Protein AF-A0AAV5J0U1-F1 (afdb_monomer_lite)

pLDDT: mean 79.77, std 14.74, range [27.14, 94.12]

InterPro domains:
  IPR005202 Transcription factor GRAS [PF03514] (12-111)
  IPR005202 Transcription factor GRAS [PS50985] (1-116)
  IPR005202 Transcription factor GRAS [PTHR31636] (13-113)

Sequence (116 aa):
MLRNASFAQNWGQCTALMQALAFRNEVPLELLKVTALGTKEENLIEETGKGLACFAQSLNIPFSFKTAMVTHMKDINEDMFEIEDGEVVAIYSYLVLCHLVGQPDCLEALIRVLKK

Radius of gyration: 14.52 Å; chains: 1; bounding box: 36×28×39 Å

Secondary structure (DSSP, 8-state):
-----EE-S-HHHHHHHHHHHHT-SSS--S-EEEEEEESS-HHHHHHHHHHHHHHHHHTT--EEEEEEE-SSGGG--SGGG-PPTT----EE-HHHHHHHTT-HHHHHHHHHHHT-

Foldseek 3Di:
DADEEADEDDLVVLLVVLVVLLPDPDDADPEHEYEYEDQDDVVVQVVSQVVSVVSNVVSVHHYDYHYQYDPALLRDDQVSRVDDPPHGYHYDQVVPCVVCVVPVSSNVSVVVNVVD

Organism: NCBI:txid152421

Structure (mmCIF, N/CA/C/O backbone):
data_AF-A0AAV5J0U1-F1
#
_entry.id   AF-A0AAV5J0U1-F1
#
loop_
_atom_site.group_PDB
_atom_site.id
_atom_site.type_symbol
_atom_site.label_atom_id
_atom_site.label_alt_id
_atom_site.label_comp_id
_atom_site.label_asym_id
_atom_site.label_entity_id
_atom_site.label_seq_id
_atom_site.pdbx_PDB_ins_code
_atom_site.Cartn_x
_atom_site.Cartn_y
_atom_site.Cartn_z
_atom_site.occupancy
_atom_site.B_iso_or_equiv
_atom_site.auth_seq_id
_atom_site.auth_comp_id
_atom_site.auth_asym_id
_atom_site.auth_atom_id
_atom_site.pdbx_PDB_model_num
ATOM 1 N N . MET A 1 1 ? -19.375 -5.364 -2.152 1.00 29.55 1 MET A N 1
ATOM 2 C CA . MET A 1 1 ? -18.926 -5.324 -0.746 1.00 29.55 1 MET A CA 1
ATOM 3 C C . MET A 1 1 ? -17.444 -4.981 -0.795 1.00 29.55 1 MET A C 1
ATOM 5 O O . MET A 1 1 ? -16.643 -5.853 -1.079 1.00 29.55 1 MET A O 1
ATOM 9 N N . LEU A 1 2 ? -17.108 -3.690 -0.738 1.00 27.14 2 LEU A N 1
ATOM 10 C CA . LEU A 1 2 ? -15.744 -3.191 -0.952 1.00 27.14 2 LEU A CA 1
ATOM 11 C C . LEU A 1 2 ? -15.123 -2.937 0.418 1.00 27.14 2 LEU A C 1
ATOM 13 O O . LEU A 1 2 ? -15.653 -2.136 1.187 1.00 27.14 2 LEU A O 1
ATOM 17 N N . ARG A 1 3 ? -14.051 -3.652 0.748 1.00 35.56 3 ARG A N 1
ATOM 18 C CA . ARG A 1 3 ? -13.289 -3.446 1.979 1.00 35.56 3 ARG A CA 1
ATOM 19 C C . ARG A 1 3 ? -11.815 -3.328 1.563 1.00 35.56 3 ARG A C 1
ATOM 21 O O . ARG A 1 3 ? -11.348 -4.115 0.774 1.00 35.56 3 ARG A O 1
ATOM 28 N N . ASN A 1 4 ? -11.163 -2.265 2.014 1.00 33.34 4 ASN A N 1
ATOM 29 C CA . ASN A 1 4 ? -9.734 -1.938 1.912 1.00 33.34 4 ASN A CA 1
ATOM 30 C C . ASN A 1 4 ? -9.144 -1.683 0.509 1.00 33.34 4 ASN A C 1
ATOM 32 O O . ASN A 1 4 ? -9.528 -2.273 -0.494 1.00 33.34 4 ASN A O 1
ATOM 36 N N . ALA A 1 5 ? -8.234 -0.706 0.455 1.00 36.34 5 ALA A N 1
ATOM 37 C CA . ALA A 1 5 ? -7.634 -0.194 -0.769 1.00 36.34 5 ALA A CA 1
ATOM 38 C C . ALA A 1 5 ? -6.158 0.144 -0.564 1.00 36.34 5 ALA A C 1
ATOM 40 O O . ALA A 1 5 ? -5.787 0.773 0.424 1.00 36.34 5 ALA A O 1
ATOM 41 N N . SER A 1 6 ? -5.343 -0.239 -1.538 1.00 35.62 6 SER A N 1
ATOM 42 C CA . SER A 1 6 ? -3.925 0.066 -1.672 1.00 35.62 6 SER A CA 1
ATOM 43 C C . SER A 1 6 ? -3.759 1.140 -2.753 1.00 35.62 6 SER A C 1
ATOM 45 O O . SER A 1 6 ? -4.330 1.052 -3.846 1.00 35.62 6 SER A O 1
ATOM 47 N N . PHE A 1 7 ? -3.010 2.197 -2.432 1.00 45.22 7 PHE A N 1
ATOM 48 C CA . PHE A 1 7 ? -3.026 3.459 -3.170 1.00 45.22 7 PHE A CA 1
ATOM 49 C C . PHE A 1 7 ? -1.654 3.846 -3.722 1.00 45.22 7 PHE A C 1
ATOM 51 O O . PHE A 1 7 ? -0.657 3.774 -3.009 1.00 45.22 7 PHE A O 1
ATOM 58 N N . ALA A 1 8 ? -1.624 4.376 -4.949 1.00 41.62 8 ALA A N 1
ATOM 59 C CA . ALA A 1 8 ? -0.452 5.044 -5.509 1.00 41.62 8 ALA A CA 1
ATOM 60 C C . ALA A 1 8 ? -0.817 6.358 -6.242 1.00 41.62 8 ALA A C 1
ATOM 62 O O . ALA A 1 8 ? -1.728 6.408 -7.070 1.00 41.62 8 ALA A O 1
ATOM 63 N N . GLN A 1 9 ? -0.050 7.413 -5.933 1.00 46.91 9 GLN A N 1
ATOM 64 C CA . GLN A 1 9 ? 0.127 8.704 -6.631 1.00 46.91 9 GLN A CA 1
ATOM 65 C C . GLN A 1 9 ? -0.914 9.843 -6.546 1.00 46.91 9 GLN A C 1
ATOM 67 O O . GLN A 1 9 ? -0.614 10.929 -7.039 1.00 46.91 9 GLN A O 1
ATOM 72 N N . ASN A 1 10 ? -2.062 9.718 -5.870 1.00 52.53 10 ASN A N 1
ATOM 73 C CA . ASN A 1 10 ? -2.853 10.910 -5.502 1.00 52.53 10 ASN A CA 1
ATOM 74 C C . ASN A 1 10 ? -3.426 10.789 -4.086 1.00 52.53 10 ASN A C 1
ATOM 76 O O . ASN A 1 10 ? -4.442 10.137 -3.855 1.00 52.53 10 ASN A O 1
ATOM 80 N N . TRP A 1 11 ? -2.746 11.424 -3.134 1.00 63.44 11 TRP A N 1
ATOM 81 C CA . TRP A 1 11 ? -2.974 11.278 -1.695 1.00 63.44 11 TRP A CA 1
ATOM 82 C C . TRP A 1 11 ? -4.341 11.783 -1.218 1.00 63.44 11 TRP A C 1
ATOM 84 O O . TRP A 1 11 ? -4.850 11.297 -0.210 1.00 63.44 11 TRP A O 1
ATOM 94 N N . GLY A 1 12 ? -4.980 12.676 -1.984 1.00 70.31 12 GLY A N 1
ATOM 95 C CA . GLY A 1 12 ? -6.353 13.119 -1.722 1.00 70.31 12 GLY A CA 1
ATOM 96 C C . GLY A 1 12 ? -7.396 12.002 -1.850 1.00 70.31 12 GLY A C 1
ATOM 97 O O . GLY A 1 12 ? -8.438 12.056 -1.205 1.00 70.31 12 GLY A O 1
ATOM 98 N N . GLN A 1 13 ? -7.115 10.957 -2.636 1.00 74.38 13 GLN A N 1
ATOM 99 C CA . GLN A 1 13 ? -8.020 9.809 -2.753 1.00 74.38 13 GLN A CA 1
ATOM 100 C C . GLN A 1 13 ? -7.959 8.914 -1.509 1.00 74.38 13 GLN A C 1
ATOM 102 O O . GLN A 1 13 ? -8.987 8.403 -1.064 1.00 74.38 13 GLN A O 1
ATOM 107 N N . CYS A 1 14 ? -6.773 8.760 -0.907 1.00 79.31 14 CYS A N 1
ATOM 108 C CA . CYS A 1 14 ? -6.609 7.998 0.331 1.00 79.31 14 CYS A CA 1
ATOM 109 C C . CYS A 1 14 ? -7.369 8.652 1.482 1.00 79.31 14 CYS A C 1
ATOM 111 O O . CYS A 1 14 ? -8.084 7.976 2.218 1.00 79.31 14 CYS A O 1
ATOM 113 N N . THR A 1 15 ? -7.237 9.973 1.621 1.00 87.00 15 THR A N 1
ATOM 114 C CA . THR A 1 15 ? -7.912 10.726 2.683 1.00 87.00 15 THR A CA 1
ATOM 115 C C . THR A 1 15 ? -9.427 10.712 2.499 1.00 87.00 15 THR A C 1
ATOM 117 O O . THR A 1 15 ? -10.145 10.489 3.473 1.00 87.00 15 THR A O 1
ATOM 120 N N . ALA A 1 16 ? -9.922 10.838 1.263 1.00 87.06 16 ALA A N 1
ATOM 121 C CA . ALA A 1 16 ? -11.345 10.691 0.960 1.00 87.06 16 ALA A CA 1
ATOM 122 C C . ALA A 1 16 ? -11.877 9.292 1.324 1.00 87.06 16 ALA A C 1
ATOM 124 O O . ALA A 1 16 ? -12.951 9.182 1.922 1.00 87.06 16 ALA A O 1
ATOM 125 N N . LEU A 1 17 ? -11.119 8.221 1.037 1.00 86.38 17 LEU A N 1
ATOM 126 C CA . LEU A 1 17 ? -11.507 6.876 1.470 1.00 86.38 17 LEU A CA 1
ATOM 127 C C . LEU A 1 17 ? -11.517 6.767 2.995 1.00 86.38 17 LEU A C 1
ATOM 129 O O . LEU A 1 17 ? -12.489 6.267 3.549 1.00 86.38 17 LEU A O 1
ATOM 133 N N . MET A 1 18 ? -10.468 7.229 3.680 1.00 89.50 18 MET A N 1
ATOM 134 C CA . MET A 1 18 ? -10.402 7.199 5.145 1.00 89.50 18 MET A CA 1
ATOM 135 C C . MET A 1 18 ? -11.596 7.923 5.769 1.00 89.50 18 MET A C 1
ATOM 137 O O . MET A 1 18 ? -12.215 7.398 6.686 1.00 89.50 18 MET A O 1
ATOM 141 N N . GLN A 1 19 ? -11.989 9.079 5.235 1.00 89.69 19 GLN A N 1
ATOM 142 C CA . GLN A 1 19 ? -13.191 9.780 5.687 1.00 89.69 19 GLN A CA 1
ATOM 143 C C . GLN A 1 19 ? -14.448 8.931 5.477 1.00 89.69 19 GLN A C 1
ATOM 145 O O . GLN A 1 19 ? -15.203 8.712 6.421 1.00 89.69 19 GLN A O 1
ATOM 150 N N . ALA A 1 20 ? -14.658 8.391 4.275 1.00 87.94 20 ALA A N 1
ATOM 151 C CA . ALA A 1 20 ? -15.804 7.524 4.004 1.00 87.94 20 ALA A CA 1
ATOM 152 C C . ALA A 1 20 ? -15.835 6.287 4.925 1.00 87.94 20 ALA A C 1
ATOM 154 O O . ALA A 1 20 ? -16.907 5.866 5.358 1.00 87.94 20 ALA A O 1
ATOM 155 N N . LEU A 1 21 ? -14.666 5.733 5.261 1.00 85.50 21 LEU A N 1
ATOM 156 C CA . LEU A 1 21 ? -14.521 4.616 6.192 1.00 85.50 21 LEU A CA 1
ATOM 157 C C . LEU A 1 21 ? -14.818 5.017 7.641 1.00 85.50 21 LEU A C 1
ATOM 159 O O . LEU A 1 21 ? -15.449 4.236 8.344 1.00 85.50 21 LEU A O 1
ATOM 163 N N . ALA A 1 22 ? -14.411 6.209 8.080 1.00 86.31 22 ALA A N 1
ATOM 164 C CA . ALA A 1 22 ? -14.677 6.706 9.431 1.00 86.31 22 ALA A CA 1
ATOM 165 C C . ALA A 1 22 ? -16.172 6.957 9.682 1.00 86.31 22 ALA A C 1
ATOM 167 O O . ALA A 1 22 ? -16.663 6.734 10.784 1.00 86.31 22 ALA A O 1
ATOM 168 N N . PHE A 1 23 ? -16.901 7.416 8.659 1.00 83.12 23 PHE A N 1
ATOM 169 C CA . PHE A 1 23 ? -18.317 7.789 8.769 1.00 83.12 23 PHE A CA 1
ATOM 170 C C . PHE A 1 23 ? -19.295 6.683 8.345 1.00 83.12 23 PHE A C 1
ATOM 172 O O . PHE A 1 23 ? -20.506 6.913 8.312 1.00 83.12 23 PHE A O 1
ATOM 179 N N . ARG A 1 24 ? -18.811 5.481 8.007 1.00 81.88 24 ARG A N 1
ATOM 180 C CA . ARG A 1 24 ? -19.701 4.358 7.680 1.00 81.88 24 ARG A CA 1
ATOM 181 C C . ARG A 1 24 ? -20.369 3.828 8.956 1.00 81.88 24 ARG A C 1
ATOM 183 O O . ARG A 1 24 ? -19.697 3.569 9.944 1.00 81.88 24 ARG A O 1
ATOM 190 N N . ASN A 1 25 ? -21.677 3.569 8.908 1.00 63.41 25 ASN A N 1
ATOM 191 C CA . ASN A 1 25 ? -22.440 2.965 10.018 1.00 63.41 25 ASN A CA 1
ATOM 192 C C . ASN A 1 25 ? -22.245 1.434 10.146 1.00 63.41 25 ASN A C 1
ATOM 194 O O . ASN A 1 25 ? -23.029 0.756 10.807 1.00 63.41 25 ASN A O 1
ATOM 198 N N . GLU A 1 26 ? -21.245 0.867 9.468 1.00 68.38 26 GLU A N 1
ATOM 199 C CA . GLU A 1 26 ? -20.958 -0.571 9.458 1.00 68.38 26 GLU A CA 1
ATOM 200 C C . GLU A 1 26 ? -19.884 -0.962 10.487 1.00 68.38 26 GLU A C 1
ATOM 202 O O . GLU A 1 26 ? -19.275 -0.113 11.131 1.00 68.38 26 GLU A O 1
ATOM 207 N N . VAL A 1 27 ? -19.633 -2.274 10.596 1.00 66.56 27 VAL A N 1
ATOM 208 C CA . VAL A 1 27 ? -18.595 -2.897 11.433 1.00 66.56 27 VAL A CA 1
ATOM 209 C C . VAL A 1 27 ? -17.277 -2.094 11.402 1.00 66.56 27 VAL A C 1
ATOM 211 O O . VAL A 1 27 ? -16.794 -1.763 10.305 1.00 66.56 27 VAL A O 1
ATOM 214 N N . PRO A 1 28 ? -16.679 -1.803 12.577 1.00 70.00 28 PRO A N 1
ATOM 215 C CA . PRO A 1 28 ? -15.400 -1.108 12.678 1.00 70.00 28 PRO A CA 1
ATOM 216 C C . PRO A 1 28 ? -14.329 -1.792 11.834 1.00 70.00 28 PRO A C 1
ATOM 218 O O . PRO A 1 28 ? -14.292 -3.016 11.721 1.00 70.00 28 PRO A O 1
ATOM 221 N N . LEU A 1 29 ? -13.478 -0.997 11.194 1.00 80.31 29 LEU A N 1
ATOM 222 C CA . LEU A 1 29 ? -12.348 -1.532 10.452 1.00 80.31 29 LEU A CA 1
ATOM 223 C C . LEU A 1 29 ? -11.274 -2.007 11.436 1.00 80.31 29 LEU A C 1
ATOM 225 O O . LEU A 1 29 ? -10.858 -1.229 12.289 1.00 80.31 29 LEU A O 1
ATOM 229 N N . GLU A 1 30 ? -10.816 -3.250 11.297 1.00 85.81 30 GLU A N 1
ATOM 230 C CA . GLU A 1 30 ? -9.739 -3.784 12.140 1.00 85.81 30 GLU A CA 1
ATOM 231 C C . GLU A 1 30 ? -8.396 -3.115 11.829 1.00 85.81 30 GLU A C 1
ATOM 233 O O . GLU A 1 30 ? -7.686 -2.708 12.745 1.00 85.81 30 GLU A O 1
ATOM 238 N N . LEU A 1 31 ? -8.068 -2.956 10.541 1.00 90.06 31 LEU A N 1
ATOM 239 C CA . LEU A 1 31 ? -6.851 -2.295 10.077 1.00 90.06 31 LEU A CA 1
ATOM 240 C C . LEU A 1 31 ? -6.991 -1.835 8.619 1.00 90.06 31 LEU A C 1
ATOM 242 O O . LEU A 1 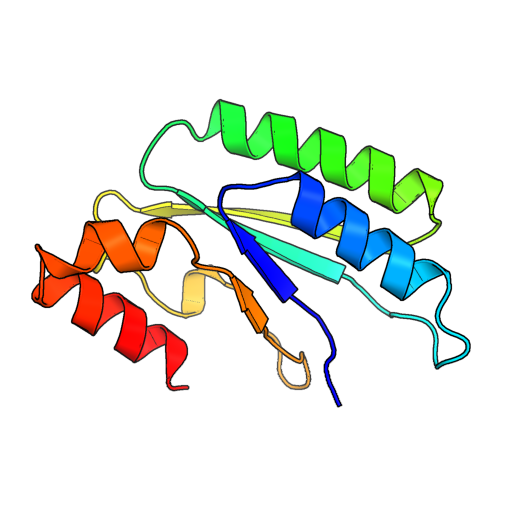31 ? -7.460 -2.585 7.766 1.00 90.06 31 LEU A O 1
ATOM 246 N N . LEU A 1 32 ? -6.557 -0.608 8.324 1.00 90.06 32 LEU A N 1
ATOM 247 C CA . LEU A 1 32 ? -6.330 -0.122 6.963 1.00 90.06 32 LEU A CA 1
ATOM 248 C C . LEU A 1 32 ? -4.839 -0.226 6.630 1.00 90.06 32 LEU A C 1
ATOM 250 O O . LEU A 1 32 ? -4.042 0.555 7.151 1.00 90.06 32 LEU A O 1
ATOM 254 N N . LYS A 1 33 ? -4.464 -1.150 5.743 1.00 91.19 33 LYS A N 1
ATOM 255 C CA . LYS A 1 33 ? -3.103 -1.250 5.205 1.00 91.19 33 LYS A CA 1
ATOM 256 C C . LYS A 1 33 ? -3.014 -0.542 3.860 1.00 91.19 33 LYS A C 1
ATOM 258 O O . LYS A 1 33 ? -3.843 -0.755 2.976 1.00 91.19 33 LYS A O 1
ATOM 263 N N . VAL A 1 34 ? -2.002 0.300 3.697 1.00 89.19 34 VAL A N 1
ATOM 264 C CA . VAL A 1 34 ? -1.701 0.957 2.426 1.00 89.19 34 VAL A CA 1
ATOM 265 C C . VAL A 1 34 ? -0.266 0.660 2.038 1.00 89.19 34 VAL A C 1
ATOM 267 O O . VAL A 1 34 ? 0.667 1.106 2.700 1.00 89.19 34 VAL A O 1
ATOM 270 N N . THR A 1 35 ? -0.103 -0.043 0.923 1.00 89.81 35 THR A N 1
ATOM 271 C CA . THR A 1 35 ? 1.205 -0.296 0.319 1.00 89.81 35 THR A CA 1
ATOM 272 C C . THR A 1 35 ? 1.353 0.559 -0.932 1.00 89.81 35 THR A C 1
ATOM 274 O O . THR A 1 35 ? 0.581 0.416 -1.882 1.00 89.81 35 THR A O 1
ATOM 277 N N . ALA A 1 36 ? 2.333 1.459 -0.930 1.00 87.56 36 ALA A N 1
ATOM 278 C CA . ALA A 1 36 ? 2.654 2.314 -2.065 1.00 87.56 36 ALA A CA 1
ATOM 279 C C . ALA A 1 36 ? 3.778 1.689 -2.899 1.00 87.56 36 ALA A C 1
ATOM 281 O O . ALA A 1 36 ? 4.895 1.514 -2.415 1.00 87.56 36 ALA A O 1
ATOM 282 N N . LEU A 1 37 ? 3.489 1.375 -4.163 1.00 86.12 37 LEU A N 1
ATOM 283 C CA . LEU A 1 37 ? 4.485 0.900 -5.123 1.00 86.12 37 LEU A CA 1
ATOM 284 C C . LEU A 1 37 ? 5.214 2.090 -5.759 1.00 86.12 37 LEU A C 1
ATOM 286 O O . LEU A 1 37 ? 4.575 2.983 -6.324 1.00 86.12 37 LEU A O 1
ATOM 290 N N . GLY A 1 38 ? 6.544 2.081 -5.709 1.00 85.50 38 GLY A N 1
ATOM 291 C CA . GLY A 1 38 ? 7.384 3.134 -6.272 1.00 85.50 38 GLY A CA 1
ATOM 292 C C . GLY A 1 38 ? 8.576 2.583 -7.046 1.00 85.50 38 GLY A C 1
ATOM 293 O O . GLY A 1 38 ? 9.150 1.559 -6.692 1.00 85.50 38 GLY A O 1
ATOM 294 N N . THR A 1 39 ? 8.981 3.288 -8.103 1.00 83.44 39 THR A N 1
ATOM 295 C CA . THR A 1 39 ? 10.256 3.026 -8.801 1.00 83.44 39 THR A CA 1
ATOM 296 C C . THR A 1 39 ? 11.351 4.026 -8.444 1.00 83.44 39 THR A C 1
ATOM 298 O O . THR A 1 39 ? 12.519 3.830 -8.768 1.00 83.44 39 THR A O 1
ATOM 301 N N . LYS A 1 40 ? 10.963 5.165 -7.864 1.00 81.94 40 LYS A N 1
ATOM 302 C CA . LYS A 1 40 ? 11.817 6.311 -7.533 1.00 81.94 40 LYS A CA 1
ATOM 303 C C . LYS A 1 40 ? 11.222 7.049 -6.334 1.00 81.94 40 LYS A C 1
ATOM 305 O O . LYS A 1 40 ? 10.070 6.809 -5.989 1.00 81.94 40 LYS A O 1
ATOM 310 N N . GLU A 1 41 ? 11.998 7.975 -5.771 1.00 84.25 41 GLU A N 1
ATOM 311 C CA . GLU A 1 41 ? 11.520 8.959 -4.786 1.00 84.25 41 GLU A CA 1
ATOM 312 C C . GLU A 1 41 ? 10.943 8.348 -3.494 1.00 84.25 41 GLU A C 1
ATOM 314 O O . GLU A 1 41 ? 9.991 8.872 -2.927 1.00 84.25 41 GLU A O 1
ATOM 319 N N . GLU A 1 42 ? 11.554 7.268 -2.995 1.00 87.06 42 GLU A N 1
ATOM 320 C CA . GLU A 1 42 ? 11.158 6.578 -1.755 1.00 87.06 42 GLU A CA 1
ATOM 321 C C . GLU A 1 42 ? 10.922 7.542 -0.582 1.00 87.06 42 GLU A C 1
ATOM 323 O O . GLU A 1 42 ? 9.857 7.509 0.025 1.00 87.06 42 GLU A O 1
ATOM 328 N N . ASN A 1 43 ? 11.841 8.487 -0.349 1.00 86.12 43 ASN A N 1
ATOM 329 C CA . ASN A 1 43 ? 11.700 9.496 0.707 1.00 86.12 43 ASN A CA 1
ATOM 330 C C . ASN A 1 43 ? 10.393 10.305 0.596 1.00 86.12 43 ASN A C 1
ATOM 332 O O . ASN A 1 43 ? 9.767 10.605 1.607 1.00 86.12 43 ASN A O 1
ATOM 336 N N . LEU A 1 44 ? 9.956 10.666 -0.618 1.00 85.19 44 LEU A N 1
ATOM 337 C CA . LEU A 1 44 ? 8.699 11.405 -0.806 1.00 85.19 44 LEU A CA 1
ATOM 338 C C . LEU A 1 44 ? 7.479 10.518 -0.527 1.00 85.19 44 LEU A C 1
ATOM 340 O O . LEU A 1 44 ? 6.470 10.993 0.006 1.00 85.19 44 LEU A O 1
ATOM 344 N N . ILE A 1 45 ? 7.571 9.232 -0.870 1.00 86.44 45 ILE A N 1
ATOM 345 C CA . ILE A 1 45 ? 6.529 8.243 -0.587 1.00 86.44 45 ILE A CA 1
ATOM 346 C C . ILE A 1 45 ? 6.404 8.039 0.926 1.00 86.44 45 ILE A C 1
ATOM 348 O O . ILE A 1 45 ? 5.294 8.091 1.455 1.00 86.44 45 ILE A O 1
ATOM 352 N N . GLU A 1 46 ? 7.525 7.891 1.632 1.00 89.69 46 GLU A N 1
ATOM 353 C CA . GLU A 1 46 ? 7.558 7.737 3.088 1.00 89.69 46 GLU A CA 1
ATOM 354 C C . GLU A 1 46 ? 7.034 8.969 3.828 1.00 89.69 46 GLU A C 1
ATOM 356 O O . GLU A 1 46 ? 6.190 8.837 4.717 1.00 89.69 46 GLU A O 1
ATOM 361 N N . GLU A 1 47 ? 7.486 10.172 3.456 1.00 88.38 47 GLU A N 1
ATOM 362 C CA . GLU A 1 47 ? 6.984 11.418 4.049 1.00 88.38 47 GLU A CA 1
ATOM 363 C C . GLU A 1 47 ? 5.474 11.545 3.865 1.00 88.38 47 GLU A C 1
ATOM 365 O O . GLU A 1 47 ? 4.755 11.957 4.782 1.00 88.38 47 GLU A O 1
ATOM 370 N N . THR A 1 48 ? 4.957 11.109 2.716 1.00 87.56 48 THR A N 1
ATOM 371 C CA . THR A 1 48 ? 3.511 11.111 2.538 1.00 87.56 48 THR A CA 1
ATOM 372 C C . THR A 1 48 ? 2.811 10.027 3.354 1.00 87.56 48 THR A C 1
ATOM 374 O O . THR A 1 48 ? 1.741 10.279 3.915 1.00 87.56 48 THR A O 1
ATOM 377 N N . GLY A 1 49 ? 3.417 8.847 3.487 1.00 90.00 49 GLY A N 1
ATOM 378 C CA . GLY A 1 49 ? 2.950 7.795 4.386 1.00 90.00 49 GLY A CA 1
ATOM 379 C C . GLY A 1 49 ? 2.778 8.291 5.824 1.00 90.00 49 GLY A C 1
ATOM 380 O O . GLY A 1 49 ? 1.749 8.024 6.448 1.00 90.00 49 GLY A O 1
ATOM 381 N N . LYS A 1 50 ? 3.718 9.106 6.323 1.00 92.38 50 LYS A N 1
ATOM 382 C CA . LYS A 1 50 ? 3.611 9.770 7.637 1.00 92.38 50 LYS A CA 1
ATOM 383 C C . LYS A 1 50 ? 2.417 10.723 7.700 1.00 92.38 50 LYS A C 1
ATOM 385 O O . LYS A 1 50 ? 1.662 10.694 8.669 1.00 92.38 50 LYS A O 1
ATOM 390 N N . GLY A 1 51 ? 2.207 11.528 6.657 1.00 91.81 51 GLY A N 1
ATOM 391 C CA . GLY A 1 51 ? 1.042 12.412 6.553 1.00 91.81 51 GLY A CA 1
ATOM 392 C C . GLY A 1 51 ? -0.288 11.651 6.598 1.00 91.81 51 GLY A C 1
ATOM 393 O O . GLY A 1 51 ? -1.207 12.048 7.317 1.00 91.81 51 GLY A O 1
ATOM 394 N N . LEU A 1 52 ? -0.373 10.519 5.894 1.00 91.25 52 LEU A N 1
ATOM 395 C CA . LEU A 1 52 ? -1.540 9.635 5.935 1.00 91.25 52 LEU A CA 1
ATOM 396 C C . LEU A 1 52 ? -1.747 9.008 7.314 1.00 91.25 52 LEU A C 1
ATOM 398 O O . LEU A 1 52 ? -2.884 8.948 7.775 1.00 91.25 52 LEU A O 1
ATOM 402 N N . ALA A 1 53 ? -0.675 8.589 7.987 1.00 93.62 53 ALA A N 1
ATOM 403 C CA . ALA A 1 53 ? -0.761 8.035 9.334 1.00 93.62 53 ALA A CA 1
ATOM 404 C C . ALA A 1 53 ? -1.308 9.062 10.336 1.00 93.62 53 ALA A C 1
ATOM 406 O O . ALA A 1 53 ? -2.237 8.754 11.084 1.00 93.62 53 ALA A O 1
ATOM 407 N N . CYS A 1 54 ? -0.815 10.305 10.292 1.00 94.12 54 CYS A N 1
ATOM 408 C CA . CYS A 1 54 ? -1.354 11.404 11.100 1.00 94.12 54 CYS A CA 1
ATOM 409 C C . CYS A 1 54 ? -2.842 11.658 10.806 1.00 94.12 54 CYS A C 1
ATOM 411 O O . CYS A 1 54 ? -3.634 11.891 11.720 1.00 94.12 54 CYS A O 1
ATOM 413 N N . PHE A 1 55 ? -3.246 11.598 9.534 1.00 93.00 55 PHE A N 1
ATOM 414 C CA . PHE A 1 55 ? -4.641 11.805 9.153 1.00 93.00 55 PHE A CA 1
ATOM 415 C C . PHE A 1 55 ? -5.548 10.661 9.624 1.00 93.00 55 PHE A C 1
ATOM 417 O O . PHE A 1 55 ? -6.601 10.918 10.208 1.00 93.00 55 PHE A O 1
ATOM 424 N N . ALA A 1 56 ? -5.125 9.408 9.449 1.00 92.69 56 ALA A N 1
ATOM 425 C CA . ALA A 1 56 ? -5.849 8.237 9.936 1.00 92.69 56 ALA A CA 1
ATOM 426 C C . ALA A 1 56 ? -6.014 8.266 11.462 1.00 92.69 56 ALA A C 1
ATOM 428 O O . ALA A 1 56 ? -7.104 7.994 11.969 1.00 92.69 56 ALA A O 1
ATOM 429 N N . GLN A 1 57 ? -4.972 8.694 12.184 1.00 93.88 57 GLN A N 1
ATOM 430 C CA . GLN A 1 57 ? -5.030 8.906 13.629 1.00 93.88 57 GLN A CA 1
ATOM 431 C C . GLN A 1 57 ? -6.093 9.945 14.010 1.00 93.88 57 GLN A C 1
ATOM 433 O O . GLN A 1 57 ? -6.843 9.723 14.958 1.00 93.88 57 GLN A O 1
ATOM 438 N N . SER A 1 58 ? -6.222 11.042 13.253 1.00 93.88 58 SER A N 1
ATOM 439 C CA . SER A 1 58 ? -7.250 12.066 13.510 1.00 93.88 58 SER A CA 1
ATOM 440 C C . SER A 1 58 ? -8.687 11.548 13.340 1.00 93.88 58 SER A C 1
ATOM 442 O O . SER A 1 58 ? -9.617 12.091 13.934 1.00 93.88 58 SER A O 1
ATOM 444 N N . LEU A 1 59 ? -8.860 10.473 12.565 1.00 91.50 59 LEU A N 1
ATOM 445 C CA . LEU A 1 59 ? -10.134 9.797 12.314 1.00 91.50 59 LEU A CA 1
ATOM 446 C C . LEU A 1 59 ? -10.344 8.541 13.177 1.00 91.50 59 LEU A C 1
ATOM 448 O O . LEU A 1 59 ? -11.355 7.863 13.008 1.00 91.50 59 LEU A O 1
ATOM 452 N N . ASN A 1 60 ? -9.420 8.227 14.093 1.00 90.19 60 ASN A N 1
ATOM 453 C CA . ASN A 1 60 ? -9.409 6.990 14.887 1.00 90.19 60 ASN A CA 1
ATOM 454 C C . ASN A 1 60 ? -9.464 5.707 14.038 1.00 90.19 60 ASN A C 1
ATOM 456 O O . ASN A 1 60 ? -10.090 4.720 14.424 1.00 90.19 60 ASN A O 1
ATOM 460 N N . ILE A 1 61 ? -8.805 5.712 12.879 1.00 90.56 61 ILE A N 1
ATOM 461 C CA . ILE A 1 61 ? -8.688 4.532 12.019 1.00 90.56 61 ILE A CA 1
ATOM 462 C C . ILE A 1 61 ? -7.374 3.816 12.345 1.00 90.56 61 ILE A C 1
ATOM 464 O O . ILE A 1 61 ? -6.312 4.431 12.210 1.00 90.56 61 ILE A O 1
ATOM 468 N N . PRO A 1 62 ? -7.402 2.522 12.714 1.00 91.56 62 PRO A N 1
ATOM 469 C CA . PRO A 1 62 ? -6.188 1.721 12.783 1.00 91.56 62 PRO A CA 1
ATOM 470 C C . PRO A 1 62 ? -5.553 1.656 11.392 1.00 91.56 62 PRO A C 1
ATOM 472 O O . PRO A 1 62 ? -6.209 1.264 10.425 1.00 91.56 62 PRO A O 1
ATOM 475 N N . PHE A 1 63 ? -4.293 2.067 11.273 1.00 92.06 63 PHE A N 1
ATOM 476 C CA . PHE A 1 63 ? -3.652 2.290 9.980 1.00 92.06 63 PHE A CA 1
ATOM 477 C C . PHE A 1 63 ? -2.203 1.808 9.959 1.00 92.06 63 PHE A C 1
ATOM 479 O O . PHE A 1 63 ? -1.468 1.986 10.930 1.00 92.06 63 PHE A O 1
ATOM 486 N N . SER A 1 64 ? -1.795 1.240 8.826 1.00 92.12 64 SER A N 1
ATOM 487 C CA . SER A 1 64 ? -0.414 0.878 8.517 1.00 92.12 64 SER A CA 1
ATOM 488 C C . SER A 1 64 ? -0.061 1.328 7.104 1.00 92.12 64 SER A C 1
ATOM 490 O O . SER A 1 64 ? -0.881 1.240 6.186 1.00 92.12 64 SER A O 1
ATOM 492 N N . PHE A 1 65 ? 1.172 1.795 6.931 1.00 90.25 65 PHE A N 1
ATOM 493 C CA . PHE A 1 65 ? 1.704 2.207 5.642 1.00 90.25 65 PHE A CA 1
ATOM 494 C C . PHE A 1 65 ? 3.029 1.510 5.365 1.00 90.25 65 PHE A C 1
ATOM 496 O O . PHE A 1 65 ? 3.904 1.464 6.231 1.00 90.25 65 PHE A O 1
ATOM 503 N N . LYS A 1 66 ? 3.187 1.027 4.136 1.00 91.06 66 LYS A N 1
ATOM 504 C CA . LYS A 1 66 ? 4.411 0.407 3.640 1.00 91.06 66 LYS A CA 1
ATOM 505 C C . LYS A 1 66 ? 4.777 0.984 2.278 1.00 91.06 66 LYS A C 1
ATOM 507 O O . LYS A 1 66 ? 3.910 1.228 1.440 1.00 91.06 66 LYS A O 1
ATOM 512 N N . THR A 1 67 ? 6.072 1.124 2.030 1.00 89.31 67 THR A N 1
ATOM 513 C CA . THR A 1 67 ? 6.600 1.400 0.69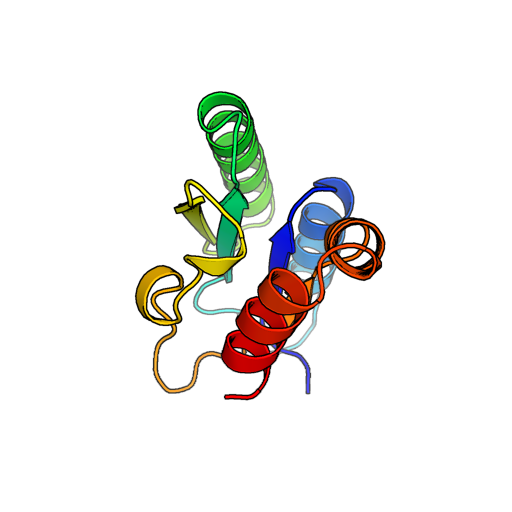4 1.00 89.31 67 THR A CA 1
ATOM 514 C C . THR A 1 67 ? 7.136 0.106 0.083 1.00 89.31 67 THR A C 1
ATOM 516 O O . THR A 1 67 ? 7.865 -0.643 0.729 1.00 89.31 67 THR A O 1
ATOM 519 N N . ALA A 1 68 ? 6.770 -0.168 -1.166 1.00 88.88 68 ALA A N 1
ATOM 520 C CA . ALA A 1 68 ? 7.280 -1.276 -1.963 1.00 88.88 68 ALA A CA 1
ATOM 521 C C . ALA A 1 68 ? 8.087 -0.703 -3.135 1.00 88.88 68 ALA A C 1
ATOM 523 O O . ALA A 1 68 ? 7.518 -0.191 -4.100 1.00 88.88 68 ALA A O 1
ATOM 524 N N . MET A 1 69 ? 9.416 -0.760 -3.044 1.00 88.31 69 MET A N 1
ATOM 525 C CA . MET A 1 69 ? 10.307 -0.212 -4.068 1.00 88.31 69 MET A CA 1
ATOM 526 C C . MET A 1 69 ? 10.738 -1.282 -5.072 1.00 88.31 69 MET A C 1
ATOM 528 O O . MET A 1 69 ? 11.232 -2.338 -4.684 1.00 88.31 69 MET A O 1
ATOM 532 N N . VAL A 1 70 ? 10.602 -0.989 -6.366 1.00 87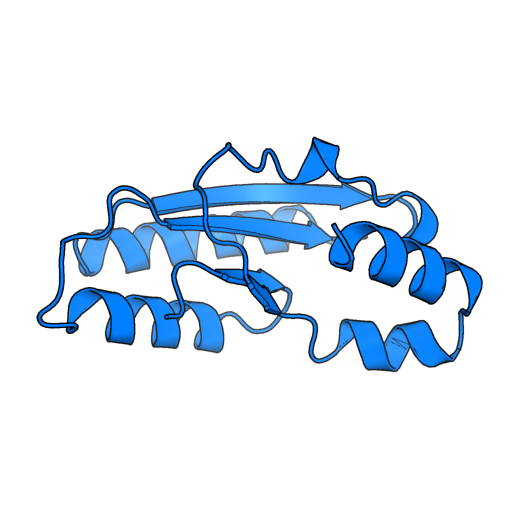.94 70 VAL A N 1
ATOM 533 C CA . VAL A 1 70 ? 11.098 -1.833 -7.468 1.00 87.94 70 VAL A CA 1
ATOM 534 C C . VAL A 1 70 ? 12.023 -1.039 -8.382 1.00 87.94 70 VAL A C 1
ATOM 536 O O . VAL A 1 70 ? 11.797 0.140 -8.633 1.00 87.94 70 VAL A O 1
ATOM 539 N N . THR A 1 71 ? 13.063 -1.667 -8.930 1.00 86.56 71 THR A N 1
ATOM 540 C CA . THR A 1 71 ? 13.934 -0.991 -9.908 1.00 86.56 71 THR A CA 1
ATOM 541 C C . THR A 1 71 ? 13.198 -0.760 -11.229 1.00 86.56 71 THR A C 1
ATOM 543 O O . THR A 1 71 ? 13.249 0.337 -11.791 1.00 86.56 71 THR A O 1
ATOM 546 N N . HIS A 1 72 ? 12.457 -1.765 -11.699 1.00 84.56 72 HIS A N 1
ATOM 547 C CA . HIS A 1 72 ? 11.563 -1.658 -12.843 1.00 84.56 72 HIS A CA 1
ATOM 548 C C . HIS A 1 72 ? 10.190 -2.252 -12.523 1.00 84.56 72 HIS A C 1
ATOM 550 O O . HIS A 1 72 ? 10.068 -3.2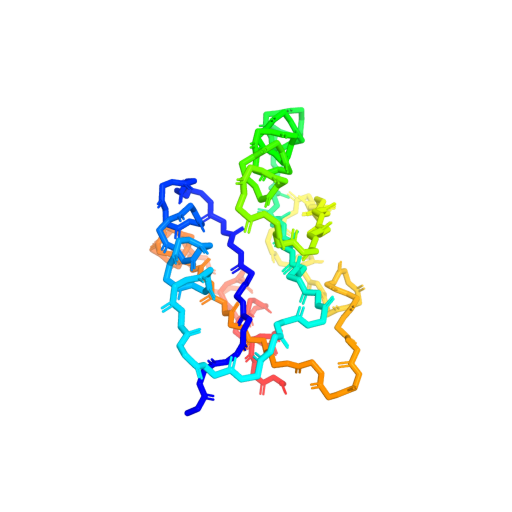04 -11.762 1.00 84.56 72 HIS A O 1
ATOM 556 N N . MET A 1 73 ? 9.140 -1.743 -13.172 1.00 81.38 73 MET A N 1
ATOM 557 C CA . MET A 1 73 ? 7.765 -2.221 -12.949 1.00 81.38 73 MET A CA 1
ATOM 558 C C . MET A 1 73 ? 7.561 -3.699 -13.308 1.00 81.38 73 MET A C 1
ATOM 560 O O . MET A 1 73 ? 6.669 -4.337 -12.768 1.00 81.38 73 MET A O 1
ATOM 564 N N . LYS A 1 74 ? 8.404 -4.260 -14.180 1.00 85.31 74 LYS A N 1
ATOM 565 C CA . LYS A 1 74 ? 8.425 -5.699 -14.486 1.00 85.31 74 LYS A CA 1
ATOM 566 C C . LYS A 1 74 ? 8.889 -6.575 -13.313 1.00 85.31 74 LYS A C 1
ATOM 568 O O . LYS A 1 74 ? 8.608 -7.767 -13.310 1.00 85.31 74 LYS A O 1
ATOM 573 N N . ASP A 1 75 ? 9.592 -5.992 -12.342 1.00 87.94 75 ASP A N 1
ATOM 574 C CA . ASP A 1 75 ? 10.148 -6.698 -11.183 1.00 87.94 75 ASP A CA 1
ATOM 575 C C . ASP A 1 75 ? 9.122 -6.806 -10.036 1.00 87.94 75 ASP A C 1
ATOM 577 O O . ASP A 1 75 ? 9.433 -7.310 -8.957 1.00 87.94 75 ASP A O 1
ATOM 581 N N . ILE A 1 76 ? 7.890 -6.330 -10.265 1.00 86.62 76 ILE A N 1
ATOM 582 C CA . ILE A 1 76 ? 6.785 -6.430 -9.317 1.00 86.62 76 ILE A CA 1
ATOM 583 C C . ILE A 1 76 ? 6.457 -7.896 -9.011 1.00 86.62 76 ILE A C 1
ATOM 585 O O . ILE A 1 76 ? 6.352 -8.745 -9.903 1.00 86.62 76 ILE A O 1
ATOM 589 N N . ASN A 1 77 ? 6.263 -8.183 -7.730 1.00 85.88 77 ASN A N 1
ATOM 590 C CA . ASN A 1 77 ? 5.820 -9.483 -7.252 1.00 85.88 77 ASN A CA 1
ATOM 591 C C . ASN A 1 77 ? 4.768 -9.320 -6.146 1.00 85.88 77 ASN A C 1
ATOM 593 O O . ASN A 1 77 ? 4.594 -8.235 -5.594 1.00 85.88 77 ASN A O 1
ATOM 597 N N . GLU A 1 78 ? 4.041 -10.399 -5.872 1.00 81.75 78 GLU A N 1
ATOM 598 C CA . GLU A 1 78 ? 2.925 -10.425 -4.918 1.00 81.75 78 GLU A CA 1
ATOM 599 C C . GLU A 1 78 ? 3.405 -10.321 -3.463 1.00 81.75 78 GLU A C 1
ATOM 601 O O . GLU A 1 78 ? 2.801 -9.608 -2.663 1.00 81.75 78 GLU A O 1
ATOM 606 N N . ASP A 1 79 ? 4.532 -10.960 -3.142 1.00 85.62 79 ASP A N 1
ATOM 607 C CA . ASP A 1 79 ? 5.081 -11.031 -1.782 1.00 85.62 79 ASP A CA 1
ATOM 608 C C . ASP A 1 79 ? 5.427 -9.641 -1.218 1.00 85.62 79 ASP A C 1
ATOM 610 O O . ASP A 1 79 ? 5.423 -9.423 -0.007 1.00 85.62 79 ASP A O 1
ATOM 614 N N . MET A 1 80 ? 5.665 -8.657 -2.090 1.00 85.00 80 MET A N 1
ATOM 615 C CA . MET A 1 80 ? 5.902 -7.263 -1.700 1.00 85.00 80 MET A CA 1
ATOM 616 C C . MET A 1 80 ? 4.716 -6.615 -0.981 1.00 85.00 80 MET A C 1
ATOM 618 O O . MET A 1 80 ? 4.927 -5.679 -0.200 1.00 85.00 80 MET A O 1
ATOM 622 N N . PHE A 1 81 ? 3.491 -7.076 -1.237 1.00 84.12 81 PHE A N 1
ATOM 623 C CA . PHE A 1 81 ? 2.275 -6.463 -0.707 1.00 84.12 81 PHE A CA 1
ATOM 624 C C . PHE A 1 81 ? 1.847 -7.019 0.651 1.00 84.12 81 PHE A C 1
ATOM 626 O O . PHE A 1 81 ? 1.035 -6.366 1.298 1.00 84.12 81 PHE A O 1
ATOM 633 N N . GLU A 1 82 ? 2.418 -8.149 1.093 1.00 86.00 82 GLU A N 1
ATOM 634 C CA . GLU A 1 82 ? 2.121 -8.781 2.394 1.00 86.00 82 GLU A CA 1
ATOM 635 C C . GLU A 1 82 ? 0.611 -8.943 2.648 1.00 86.00 82 GLU A C 1
ATOM 637 O O . GLU A 1 82 ? 0.103 -8.642 3.728 1.00 86.00 82 GLU A O 1
ATOM 642 N N . ILE A 1 83 ? -0.113 -9.386 1.616 1.00 83.94 83 ILE A N 1
ATOM 643 C CA . ILE A 1 83 ? -1.562 -9.591 1.680 1.00 83.94 83 ILE A CA 1
ATOM 644 C C . ILE A 1 83 ? -1.844 -10.812 2.561 1.00 83.94 83 ILE A C 1
ATOM 646 O O . ILE A 1 83 ? -1.293 -11.889 2.332 1.00 83.94 83 ILE A O 1
ATOM 650 N N . GLU A 1 84 ? -2.707 -10.640 3.560 1.00 85.44 84 GLU A N 1
ATOM 651 C CA . GLU A 1 84 ? -3.120 -11.710 4.475 1.00 85.44 84 GLU A CA 1
ATOM 652 C C . GLU A 1 84 ? -4.427 -12.379 4.023 1.00 85.44 84 GLU A C 1
ATOM 654 O O . GLU A 1 84 ? -5.298 -11.755 3.413 1.00 85.44 84 GLU A O 1
ATOM 659 N N . ASP A 1 85 ? -4.603 -13.657 4.372 1.00 80.25 85 ASP A N 1
ATOM 660 C CA . ASP A 1 85 ? -5.838 -14.387 4.079 1.00 80.25 85 ASP A CA 1
ATOM 661 C C . ASP A 1 85 ? -7.046 -13.731 4.770 1.00 80.25 85 ASP A C 1
ATOM 663 O O . ASP A 1 85 ? -7.072 -13.535 5.985 1.00 80.25 85 ASP A O 1
ATOM 667 N N . GLY A 1 86 ? -8.079 -13.413 3.985 1.00 80.06 86 GLY A N 1
ATOM 668 C CA . GLY A 1 86 ? -9.280 -12.716 4.461 1.00 80.06 86 GLY A CA 1
ATOM 669 C C . GLY A 1 86 ? -9.192 -11.188 4.393 1.00 80.06 86 GLY A C 1
ATOM 670 O O . GLY A 1 86 ? -10.210 -10.517 4.598 1.00 80.06 86 GLY A O 1
ATOM 671 N N . GLU A 1 87 ? -8.029 -10.632 4.042 1.00 79.25 87 GLU A N 1
ATOM 672 C CA . GLU A 1 87 ? -7.908 -9.230 3.659 1.00 79.25 87 GLU A CA 1
ATOM 673 C C . GLU A 1 87 ? -8.615 -9.000 2.319 1.00 79.25 87 GLU A C 1
ATOM 675 O O . GLU A 1 87 ? -8.480 -9.764 1.365 1.00 79.25 87 GLU A O 1
ATOM 680 N N . VAL A 1 88 ? -9.403 -7.930 2.238 1.00 81.88 88 VAL A N 1
ATOM 681 C CA . VAL A 1 88 ? -9.982 -7.505 0.965 1.00 81.88 88 VAL A CA 1
ATOM 682 C C . VAL A 1 88 ? -9.043 -6.470 0.361 1.00 81.88 88 VAL A C 1
ATOM 684 O O . VAL A 1 88 ? -8.649 -5.527 1.038 1.00 81.88 88 VAL A O 1
ATOM 687 N N . VAL A 1 89 ? -8.657 -6.669 -0.897 1.00 82.75 89 VAL A N 1
ATOM 688 C CA . VAL A 1 89 ? -7.667 -5.839 -1.590 1.00 82.75 89 VAL A CA 1
ATOM 689 C C . VAL A 1 89 ? -8.370 -4.983 -2.636 1.00 82.75 89 VAL A C 1
ATOM 691 O O . VAL A 1 89 ? -9.206 -5.472 -3.397 1.00 82.75 89 VAL A O 1
ATOM 694 N N . ALA A 1 90 ? -7.999 -3.709 -2.728 1.00 82.44 90 ALA A N 1
ATOM 695 C CA . ALA A 1 90 ? -8.319 -2.891 -3.891 1.00 82.44 90 ALA A CA 1
ATOM 696 C C . ALA A 1 90 ? -7.054 -2.231 -4.422 1.00 82.44 90 ALA A C 1
ATOM 698 O O . ALA A 1 90 ? -6.224 -1.758 -3.655 1.00 82.44 90 ALA A O 1
ATOM 699 N N . ILE A 1 91 ? -6.922 -2.177 -5.743 1.00 78.75 91 ILE A N 1
ATOM 700 C CA . ILE A 1 91 ? -5.780 -1.550 -6.402 1.00 78.75 91 ILE A CA 1
ATOM 701 C C . ILE A 1 91 ? -6.210 -0.221 -7.015 1.00 78.75 91 ILE A C 1
ATOM 703 O O . ILE A 1 91 ? -7.161 -0.163 -7.796 1.00 78.75 91 ILE A O 1
ATOM 707 N N . TYR A 1 92 ? -5.461 0.840 -6.726 1.00 76.81 92 TYR A N 1
ATOM 708 C CA . TYR A 1 92 ? -5.605 2.128 -7.395 1.00 76.81 92 TYR A CA 1
ATOM 709 C C . TYR A 1 92 ? -4.375 2.446 -8.253 1.00 76.81 92 TYR A C 1
ATOM 711 O O . TYR A 1 92 ? -3.275 2.629 -7.739 1.00 76.81 92 TYR A O 1
ATOM 719 N N . SER A 1 93 ? -4.572 2.539 -9.573 1.00 72.31 93 SER A N 1
ATOM 720 C CA . SER A 1 93 ? -3.480 2.658 -10.551 1.00 72.31 93 SER A CA 1
ATOM 721 C C . SER A 1 93 ? -3.809 3.632 -11.695 1.00 72.31 93 SER A C 1
ATOM 723 O O . SER A 1 93 ? -3.608 3.327 -12.873 1.00 72.31 93 SER A O 1
ATOM 725 N N . TYR A 1 94 ? -4.336 4.815 -11.355 1.00 68.88 94 TYR A N 1
ATOM 726 C CA . TYR A 1 94 ? -4.887 5.769 -12.331 1.00 68.88 94 TYR A CA 1
ATOM 727 C C . TYR A 1 94 ? -3.867 6.253 -13.378 1.00 68.88 94 TYR A C 1
ATOM 729 O O . TYR A 1 94 ? -4.130 6.173 -14.573 1.00 68.88 94 TYR A O 1
ATOM 737 N N . LEU A 1 95 ? -2.687 6.723 -12.956 1.00 66.62 95 LEU A N 1
ATOM 738 C CA . LEU A 1 95 ? -1.670 7.242 -13.888 1.00 66.62 95 LEU A CA 1
ATOM 739 C C . LEU A 1 95 ? -0.701 6.170 -14.381 1.00 66.62 95 LEU A C 1
ATOM 741 O O . LEU A 1 95 ? -0.171 6.272 -15.489 1.00 66.62 95 LEU A O 1
ATOM 745 N N . VAL A 1 96 ? -0.478 5.141 -13.568 1.00 70.81 96 VAL A N 1
ATOM 746 C CA . VAL A 1 96 ? 0.498 4.090 -13.849 1.00 70.81 96 VAL A CA 1
ATOM 747 C C . VAL A 1 96 ? 0.052 3.240 -15.036 1.00 70.81 96 VAL A C 1
ATOM 749 O O . VAL A 1 96 ? 0.855 3.003 -15.932 1.00 70.81 96 VAL A O 1
ATOM 752 N N . LEU A 1 97 ? -1.232 2.865 -15.120 1.00 71.75 97 LEU A N 1
ATOM 753 C CA . LEU A 1 97 ? -1.726 2.066 -16.249 1.00 71.75 97 LEU A CA 1
ATOM 754 C C . LEU A 1 97 ? -1.527 2.791 -17.582 1.00 71.75 97 LEU A C 1
ATOM 756 O O . LEU A 1 97 ? -1.044 2.181 -18.529 1.00 71.75 97 LEU A O 1
ATOM 760 N N . CYS A 1 98 ? -1.808 4.097 -17.634 1.00 72.44 98 CYS A N 1
ATOM 761 C CA . CYS A 1 98 ? -1.613 4.912 -18.833 1.00 72.44 98 CYS A CA 1
ATOM 762 C C . CYS A 1 98 ? -0.142 4.969 -19.277 1.00 72.44 98 CYS A C 1
ATOM 764 O O . CYS A 1 98 ? 0.135 4.894 -20.472 1.00 72.44 98 CYS A O 1
ATOM 766 N N . HIS A 1 99 ? 0.804 5.059 -18.336 1.00 69.94 99 HIS A N 1
ATOM 767 C CA . HIS A 1 99 ? 2.237 5.056 -18.656 1.00 69.94 99 HIS A CA 1
ATOM 768 C C . HIS A 1 99 ? 2.734 3.685 -19.131 1.00 69.94 99 HIS A C 1
ATOM 770 O O . HIS A 1 99 ? 3.634 3.613 -19.968 1.00 69.94 99 HIS A O 1
ATOM 776 N N . LEU A 1 100 ? 2.142 2.600 -18.629 1.00 74.00 100 LEU A N 1
ATOM 777 C CA . LEU A 1 100 ? 2.547 1.236 -18.966 1.00 74.00 100 LEU A CA 1
ATOM 778 C C . LEU A 1 100 ? 1.982 0.730 -20.301 1.00 74.00 100 LEU A C 1
ATOM 780 O O . LEU A 1 100 ? 2.469 -0.278 -20.802 1.00 74.00 100 LEU A O 1
ATOM 784 N N . VAL A 1 101 ? 1.031 1.431 -20.932 1.00 78.12 101 VAL A N 1
ATOM 785 C CA . VAL A 1 101 ? 0.503 1.046 -22.261 1.00 78.12 101 VAL A CA 1
ATOM 786 C C . VAL A 1 101 ? 1.614 0.943 -23.317 1.0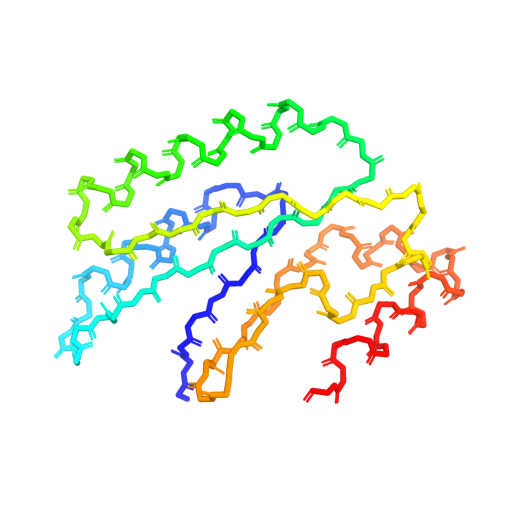0 78.12 101 VAL A C 1
ATOM 788 O O . VAL A 1 101 ? 1.555 0.081 -24.189 1.00 78.12 101 VAL A O 1
ATOM 791 N N . GLY A 1 102 ? 2.654 1.779 -23.228 1.00 80.88 102 GLY A N 1
ATOM 792 C CA . GLY A 1 102 ? 3.814 1.725 -24.129 1.00 80.88 102 GLY A CA 1
ATOM 793 C C . GLY A 1 102 ? 4.851 0.647 -23.784 1.00 80.88 102 GLY A C 1
ATOM 794 O O . GLY A 1 102 ? 5.862 0.542 -24.474 1.00 80.88 102 GLY A O 1
ATOM 795 N N . GLN A 1 103 ? 4.640 -0.119 -22.710 1.00 83.75 103 GLN A N 1
ATOM 796 C CA . GLN A 1 103 ? 5.572 -1.114 -22.175 1.00 83.75 103 GLN A CA 1
ATOM 797 C C . GLN A 1 103 ? 4.824 -2.425 -21.875 1.00 83.75 103 GLN A C 1
ATOM 799 O O . GLN A 1 103 ? 4.498 -2.691 -20.714 1.00 83.75 103 GLN A O 1
ATOM 804 N N . PRO A 1 104 ? 4.538 -3.248 -22.901 1.00 83.12 104 PRO A N 1
ATOM 805 C CA . PRO A 1 104 ? 3.674 -4.422 -22.767 1.00 83.12 104 PRO A CA 1
ATOM 806 C C . PRO A 1 104 ? 4.159 -5.403 -21.693 1.00 83.12 104 PRO A C 1
ATOM 808 O O . PRO A 1 104 ? 3.347 -5.850 -20.892 1.00 83.12 104 PRO A O 1
ATOM 811 N N . ASP A 1 105 ? 5.469 -5.643 -21.591 1.00 85.62 105 ASP A N 1
ATOM 812 C CA . ASP A 1 105 ? 6.044 -6.544 -20.582 1.00 85.62 105 ASP A CA 1
ATOM 813 C C . ASP A 1 105 ? 5.778 -6.062 -19.143 1.00 85.62 105 ASP A C 1
ATOM 815 O O . ASP A 1 105 ? 5.453 -6.846 -18.251 1.00 85.62 105 ASP A O 1
ATOM 819 N N . CYS A 1 106 ? 5.884 -4.751 -18.902 1.00 83.12 106 CYS A N 1
ATOM 820 C CA . CYS A 1 106 ? 5.609 -4.152 -17.595 1.00 83.12 106 CYS A CA 1
ATOM 821 C C . CYS A 1 106 ? 4.111 -4.193 -17.263 1.00 83.12 106 CYS A C 1
ATOM 823 O O . CYS A 1 106 ? 3.733 -4.421 -16.113 1.00 83.12 106 CYS A O 1
ATOM 825 N N . LEU A 1 107 ? 3.256 -3.963 -18.263 1.00 84.50 107 LEU A N 1
ATOM 826 C CA . LEU A 1 107 ? 1.808 -4.047 -18.106 1.00 84.50 107 LEU A CA 1
ATOM 827 C C . LEU A 1 107 ? 1.364 -5.486 -17.820 1.00 84.50 107 LEU A C 1
ATOM 829 O O . LEU A 1 107 ? 0.517 -5.701 -16.955 1.00 84.50 107 LEU A O 1
ATOM 833 N N . GLU A 1 108 ? 1.949 -6.468 -18.504 1.00 86.81 108 GLU A N 1
ATOM 834 C CA . GLU A 1 108 ? 1.688 -7.887 -18.270 1.00 86.81 108 GLU A CA 1
ATOM 835 C C . GLU A 1 108 ? 2.106 -8.304 -16.859 1.00 86.81 108 GLU A C 1
ATOM 837 O O . GLU A 1 108 ? 1.314 -8.930 -16.153 1.00 86.81 108 GLU A O 1
ATOM 842 N N . ALA A 1 109 ? 3.302 -7.901 -16.417 1.00 85.38 109 ALA A N 1
ATOM 843 C CA . ALA A 1 109 ? 3.777 -8.166 -15.062 1.00 85.38 109 ALA A CA 1
ATOM 844 C C . ALA A 1 109 ? 2.820 -7.602 -14.001 1.00 85.38 109 ALA A C 1
ATOM 846 O O . ALA A 1 109 ? 2.449 -8.318 -13.069 1.00 85.38 109 ALA A O 1
ATOM 847 N N . LEU A 1 110 ? 2.353 -6.360 -14.181 1.00 82.56 110 LEU A N 1
ATOM 848 C CA . LEU A 1 110 ? 1.363 -5.750 -13.297 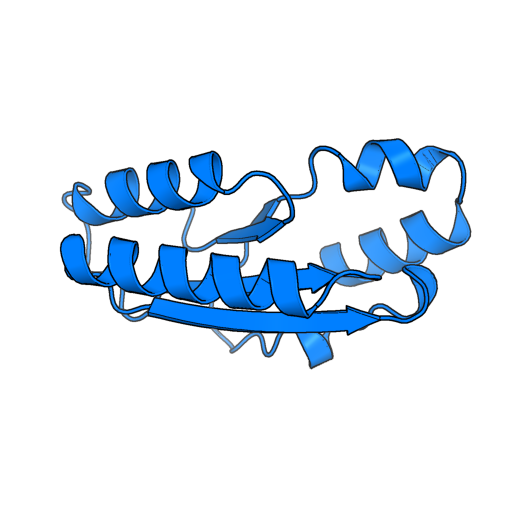1.00 82.56 110 LEU A CA 1
ATOM 849 C C . LEU A 1 110 ? 0.049 -6.539 -13.319 1.00 82.56 110 LEU A C 1
ATOM 851 O O . LEU A 1 110 ? -0.394 -7.005 -12.277 1.00 82.56 110 LEU A O 1
ATOM 855 N N . ILE A 1 111 ? -0.554 -6.750 -14.493 1.00 84.19 111 ILE A N 1
ATOM 856 C CA . ILE A 1 111 ? -1.828 -7.476 -14.630 1.00 84.19 111 ILE A CA 1
ATOM 857 C C . ILE A 1 111 ? -1.746 -8.879 -14.018 1.00 84.19 111 ILE A C 1
ATOM 859 O O . ILE A 1 111 ? -2.727 -9.343 -13.441 1.00 84.19 111 ILE A O 1
ATOM 863 N N . ARG A 1 112 ? -0.600 -9.558 -14.129 1.00 85.75 112 ARG A N 1
ATOM 864 C CA . ARG A 1 112 ? -0.387 -10.874 -13.521 1.00 85.75 112 ARG A CA 1
ATOM 865 C C . ARG A 1 112 ? -0.529 -10.822 -12.002 1.00 85.75 112 ARG A C 1
ATOM 867 O O . ARG A 1 112 ? -1.224 -11.671 -11.458 1.00 85.75 112 ARG A O 1
ATOM 874 N N . VAL A 1 113 ? 0.074 -9.824 -11.355 1.00 83.31 113 VAL A N 1
ATOM 875 C CA . VAL A 1 113 ? -0.044 -9.606 -9.903 1.00 83.31 113 VAL A CA 1
ATOM 876 C C . VAL A 1 113 ? -1.476 -9.222 -9.514 1.00 83.31 113 VAL A C 1
ATOM 878 O O . VAL A 1 113 ? -1.960 -9.666 -8.484 1.00 83.31 113 VAL A O 1
ATOM 881 N N . LEU A 1 114 ? -2.189 -8.456 -10.350 1.00 78.31 114 LEU A N 1
ATOM 882 C CA . LEU A 1 114 ? -3.569 -8.022 -10.068 1.00 78.31 114 LEU A CA 1
ATOM 883 C C . LEU A 1 114 ? -4.638 -9.116 -10.231 1.00 78.31 114 LEU A C 1
ATOM 885 O O . LEU A 1 114 ? -5.779 -8.909 -9.828 1.00 78.31 114 LEU A O 1
ATOM 889 N N . LYS A 1 115 ? -4.330 -10.212 -10.932 1.00 78.00 115 LYS A N 1
ATOM 890 C CA . LYS A 1 115 ? -5.308 -11.246 -11.315 1.00 78.00 115 LYS A CA 1
ATOM 891 C C . LYS A 1 115 ? -5.489 -12.360 -10.284 1.00 78.00 115 LYS A C 1
ATOM 893 O O . LYS A 1 115 ? -6.361 -13.203 -10.499 1.00 78.00 115 LYS A O 1
ATOM 898 N N . LYS A 1 116 ? -4.658 -12.407 -9.250 1.00 60.69 116 LYS A N 1
ATOM 899 C CA . LYS A 1 116 ? -4.829 -13.333 -8.130 1.00 60.69 116 LYS A CA 1
ATOM 900 C C . LYS A 1 116 ? -5.645 -12.688 -7.024 1.00 60.69 116 LYS A C 1
ATOM 902 O O . LYS A 1 116 ? -6.381 -13.458 -6.376 1.00 60.69 116 LYS A O 1
#